Protein AF-A0A960PTN8-F1 (afdb_monomer)

Secondary structure (DSSP, 8-state):
-PPPPP--------PPPP--PPPPP-TTTTT---TT-SS-PPPHHHHHHHHHHHHHHTT-S--------SSHHHH--

Foldseek 3Di:
DDDDDDDPPPPCPPDDDDDDDDFFDWPCVPPDDCDQDAPTAHDPRRLVVVVVVCVVCVVDPDDPDDDFDPHHSGVSD

Solvent-accessible surface area (backbone atoms only — not comparable to full-atom values): 5247 Å² total; per-residue (Å²): 138,84,82,84,77,86,79,77,75,74,77,78,75,79,72,87,84,81,87,87,78,79,56,38,46,32,89,48,65,92,77,57,85,67,86,85,61,77,95,50,49,56,28,74,69,8,50,54,46,17,52,54,49,50,61,60,53,68,75,55,91,81,78,90,78,87,86,66,61,97,48,60,28,43,66,72,64

Sequence (77 aa):
MAAARPTTSKRDRGGTLLLLVRHGQTPTTGATLPGRAKGLHLAETGLAQAGAAAARLAALTDIEAVYASPLERTRET

Mean predicted aligned error: 8.47 Å

Structure (mmCIF, N/CA/C/O backbone):
data_AF-A0A960PTN8-F1
#
_entry.id   AF-A0A960PTN8-F1
#
loop_
_atom_site.group_PDB
_atom_site.id
_atom_site.type_symbol
_atom_site.label_atom_id
_atom_site.label_alt_id
_atom_site.label_comp_id
_atom_site.label_asym_id
_atom_site.label_entity_id
_atom_site.label_seq_id
_atom_site.pdbx_PDB_ins_code
_atom_site.Cartn_x
_atom_site.Cartn_y
_atom_site.Cartn_z
_atom_site.occupancy
_atom_site.B_iso_or_equiv
_atom_site.auth_seq_id
_atom_site.auth_comp_id
_atom_site.auth_asym_id
_atom_site.auth_atom_id
_atom_site.pdbx_PDB_model_num
ATOM 1 N N . MET A 1 1 ? -5.579 15.772 57.008 1.00 42.50 1 MET A N 1
ATOM 2 C CA . MET A 1 1 ? -6.443 15.162 55.976 1.00 42.50 1 MET A CA 1
ATOM 3 C C . MET A 1 1 ? -6.303 15.981 54.704 1.00 42.50 1 MET A C 1
ATOM 5 O O . MET A 1 1 ? -6.670 17.147 54.724 1.00 42.50 1 MET A O 1
ATOM 9 N N . ALA A 1 2 ? -5.665 15.443 53.662 1.00 43.09 2 ALA A N 1
ATOM 10 C CA . ALA A 1 2 ? -5.411 16.177 52.420 1.00 43.09 2 ALA A CA 1
ATOM 11 C C . ALA A 1 2 ? -6.557 15.944 51.424 1.00 43.09 2 ALA A C 1
ATOM 13 O O . ALA A 1 2 ? -6.927 14.800 51.167 1.00 43.09 2 ALA A O 1
ATOM 14 N N . ALA A 1 3 ? -7.128 17.032 50.906 1.00 54.75 3 ALA A N 1
ATOM 15 C CA . ALA A 1 3 ? -8.236 17.014 49.957 1.00 54.75 3 ALA A CA 1
ATOM 16 C C . ALA A 1 3 ? -7.812 16.423 48.599 1.00 54.75 3 ALA A C 1
ATOM 18 O O . ALA A 1 3 ? -6.735 16.729 48.083 1.00 54.75 3 ALA A O 1
ATOM 19 N N . ALA A 1 4 ? -8.668 15.577 48.021 1.00 55.88 4 ALA A N 1
ATOM 20 C CA . ALA A 1 4 ? -8.433 14.935 46.733 1.00 55.88 4 ALA A CA 1
ATOM 21 C C . ALA A 1 4 ? -8.441 15.954 45.579 1.00 55.88 4 ALA A C 1
ATOM 23 O O . ALA A 1 4 ? -9.312 16.820 45.490 1.00 55.88 4 ALA A O 1
ATOM 24 N N . ARG A 1 5 ? -7.455 15.830 44.682 1.00 48.69 5 ARG A N 1
ATOM 25 C CA . ARG A 1 5 ? -7.283 16.674 43.491 1.00 48.69 5 ARG A CA 1
ATOM 26 C C . ARG A 1 5 ? -8.333 16.283 42.438 1.00 48.69 5 ARG A C 1
ATOM 28 O O . ARG A 1 5 ? -8.476 15.087 42.186 1.00 48.69 5 ARG A O 1
ATOM 35 N N . PRO A 1 6 ? -9.036 17.228 41.789 1.00 51.16 6 PRO A N 1
ATOM 36 C CA . PRO A 1 6 ? -10.020 16.868 40.780 1.00 51.16 6 PRO A CA 1
ATOM 37 C C . PRO A 1 6 ? -9.299 16.280 39.565 1.00 51.16 6 PRO A C 1
ATOM 39 O O . PRO A 1 6 ? -8.488 16.953 38.926 1.00 51.16 6 PRO A O 1
ATOM 42 N N . THR A 1 7 ? -9.578 15.016 39.247 1.00 53.88 7 THR A N 1
ATOM 43 C CA . THR A 1 7 ? -9.184 14.414 37.975 1.00 53.88 7 THR A CA 1
ATOM 44 C C . THR A 1 7 ? -10.175 14.891 36.924 1.00 53.88 7 THR A C 1
ATOM 46 O O . THR A 1 7 ? -11.295 14.402 36.799 1.00 53.88 7 THR A O 1
ATOM 49 N N . THR A 1 8 ? -9.784 15.903 36.158 1.00 54.69 8 THR A N 1
ATOM 50 C CA . THR A 1 8 ? -10.492 16.234 34.926 1.00 54.69 8 THR A CA 1
ATOM 51 C C . THR A 1 8 ? -10.314 15.052 33.977 1.00 54.69 8 THR A C 1
ATOM 53 O O . THR A 1 8 ? -9.253 14.875 33.380 1.00 54.69 8 THR A O 1
ATOM 56 N N . SER A 1 9 ? -11.330 14.188 33.859 1.00 63.00 9 SER A N 1
ATOM 57 C CA . SER A 1 9 ? -11.326 13.157 32.823 1.00 63.00 9 SER A CA 1
ATOM 58 C C . SER A 1 9 ? -11.318 13.887 31.486 1.00 63.00 9 SER A C 1
ATOM 60 O O . SER A 1 9 ? -12.310 14.512 31.094 1.00 63.00 9 SER A O 1
ATOM 62 N N . LYS A 1 10 ? -10.169 13.879 30.813 1.00 61.84 10 LYS A N 1
ATOM 63 C CA . LYS A 1 10 ? -10.036 14.380 29.453 1.00 61.84 10 LYS A CA 1
ATOM 64 C C . LYS A 1 10 ? -11.047 13.587 28.630 1.00 61.84 10 LYS A C 1
ATOM 66 O O . LYS A 1 10 ? -10.903 12.380 28.492 1.00 61.84 10 LYS A O 1
ATOM 71 N N . ARG A 1 11 ? -12.125 14.241 28.192 1.00 60.28 11 ARG A N 1
ATOM 72 C CA . ARG A 1 11 ? -13.126 13.618 27.326 1.00 60.28 11 ARG A CA 1
ATOM 73 C C . ARG A 1 11 ? -12.356 13.145 26.098 1.00 60.28 11 ARG A C 1
ATOM 75 O O . ARG A 1 11 ? -11.795 13.985 25.392 1.00 60.28 11 ARG A O 1
ATOM 82 N N . ASP A 1 12 ? -12.240 11.833 25.936 1.00 62.91 12 ASP A N 1
ATOM 83 C CA . ASP A 1 12 ? -11.507 11.218 24.842 1.00 62.91 12 ASP A CA 1
ATOM 84 C C . ASP A 1 12 ? -12.271 11.547 23.561 1.00 62.91 12 ASP A C 1
ATOM 86 O O . ASP A 1 12 ? -13.259 10.908 23.203 1.00 62.91 12 ASP A O 1
ATOM 90 N N . ARG A 1 13 ? -11.921 12.666 22.923 1.00 59.53 13 ARG A N 1
ATOM 91 C CA . ARG A 1 13 ? -12.391 12.948 21.571 1.00 59.53 13 ARG A CA 1
ATOM 92 C C . ARG A 1 13 ? -11.535 12.069 20.682 1.00 59.53 13 ARG A C 1
ATOM 94 O O . ARG A 1 13 ? -10.502 12.534 20.211 1.00 59.53 13 ARG A O 1
ATOM 101 N N . GLY A 1 14 ? -11.937 10.800 20.581 1.00 68.81 14 GLY A N 1
ATOM 102 C CA . GLY A 1 14 ? -11.249 9.759 19.829 1.00 68.81 14 GLY A CA 1
ATOM 103 C C . GLY A 1 14 ? -10.857 10.294 18.460 1.00 68.81 14 GLY A C 1
ATOM 104 O O . GLY A 1 14 ? -11.713 10.566 17.620 1.00 68.81 14 GLY A O 1
ATOM 105 N N . GLY A 1 15 ? -9.566 10.560 18.284 1.00 84.44 15 GLY A N 1
ATOM 106 C CA . GLY A 1 15 ? -9.033 11.000 17.006 1.00 84.44 15 GLY A CA 1
ATOM 107 C C . GLY A 1 15 ? -8.988 9.821 16.044 1.00 84.44 15 GLY A C 1
ATOM 108 O O . GLY A 1 15 ? -8.733 8.692 16.455 1.00 84.44 15 GLY A O 1
ATOM 109 N N . THR A 1 16 ? -9.200 10.078 14.758 1.00 91.00 16 THR A N 1
ATOM 110 C CA . THR A 1 16 ? -8.961 9.067 13.727 1.00 91.00 16 THR A CA 1
ATOM 111 C C . THR A 1 16 ? -7.458 8.894 13.536 1.00 91.00 16 THR A C 1
ATOM 113 O O . THR A 1 16 ? -6.754 9.852 13.208 1.00 91.00 16 THR A O 1
ATOM 116 N N . LEU A 1 17 ? -6.956 7.674 13.719 1.00 92.56 17 LEU A N 1
ATOM 117 C CA . LEU A 1 17 ? -5.587 7.321 13.362 1.00 92.56 17 LEU A CA 1
ATOM 118 C C . LEU A 1 17 ? -5.526 6.988 11.869 1.00 92.56 17 LEU A C 1
ATOM 120 O O . LEU A 1 17 ? -6.150 6.032 11.418 1.00 92.56 17 LEU A O 1
ATOM 124 N N . LEU A 1 18 ? -4.747 7.756 11.107 1.00 95.44 18 LEU A N 1
ATOM 125 C CA . LEU A 1 18 ? -4.458 7.445 9.709 1.00 95.44 18 LEU A CA 1
ATOM 126 C C . LEU A 1 18 ? -3.079 6.801 9.596 1.00 95.44 18 LEU A C 1
ATOM 128 O O . LEU A 1 18 ? -2.068 7.401 9.964 1.00 95.44 18 LEU A O 1
ATOM 132 N N . LEU A 1 19 ? -3.038 5.599 9.028 1.00 95.88 19 LEU A N 1
ATOM 133 C CA . LEU A 1 19 ? -1.799 4.911 8.685 1.00 95.88 19 LEU A CA 1
ATOM 134 C C . LEU A 1 19 ? -1.495 5.152 7.207 1.00 95.88 19 LEU A C 1
ATOM 136 O O . LEU A 1 19 ? -2.193 4.655 6.327 1.00 95.88 19 LEU A O 1
ATOM 140 N N . LEU A 1 20 ? -0.458 5.942 6.931 1.00 97.19 20 LEU A N 1
ATOM 141 C CA . LEU A 1 20 ? -0.026 6.241 5.567 1.00 97.19 20 LEU A CA 1
ATOM 142 C C . LEU A 1 20 ? 1.075 5.269 5.150 1.00 97.19 20 LEU A C 1
ATOM 144 O O . LEU A 1 20 ? 2.212 5.360 5.616 1.00 97.19 20 LEU A O 1
ATOM 148 N N . VAL A 1 21 ? 0.729 4.350 4.254 1.00 97.00 21 VAL A N 1
ATOM 149 C CA . VAL A 1 21 ? 1.647 3.335 3.734 1.00 97.00 21 VAL A CA 1
ATOM 150 C C . VAL A 1 21 ? 2.097 3.732 2.332 1.00 97.00 21 VAL A C 1
ATOM 152 O O . VAL A 1 21 ? 1.286 3.972 1.436 1.00 97.00 21 VAL A O 1
ATOM 155 N N . ARG A 1 22 ? 3.413 3.819 2.127 1.00 96.81 22 ARG A N 1
ATOM 156 C CA . ARG A 1 22 ? 3.988 3.963 0.786 1.00 96.81 22 ARG A CA 1
ATOM 157 C C . ARG A 1 22 ? 3.957 2.600 0.096 1.00 96.81 22 ARG A C 1
ATOM 159 O O . ARG A 1 22 ? 4.308 1.608 0.722 1.00 96.81 22 ARG A O 1
ATOM 166 N N . HIS A 1 23 ? 3.607 2.571 -1.190 1.00 97.69 23 HIS A N 1
ATOM 167 C CA . HIS A 1 23 ? 3.672 1.336 -1.975 1.00 97.69 23 HIS A CA 1
ATOM 168 C C . HIS A 1 23 ? 5.080 0.720 -1.956 1.00 97.69 23 HIS A C 1
ATOM 170 O O . HIS A 1 23 ? 6.082 1.446 -1.885 1.00 97.69 23 HIS A O 1
ATOM 176 N N . GLY A 1 24 ? 5.147 -0.605 -2.076 1.00 98.00 24 GLY A N 1
ATOM 177 C CA . GLY A 1 24 ? 6.403 -1.348 -2.151 1.00 98.00 24 GLY A CA 1
ATOM 178 C C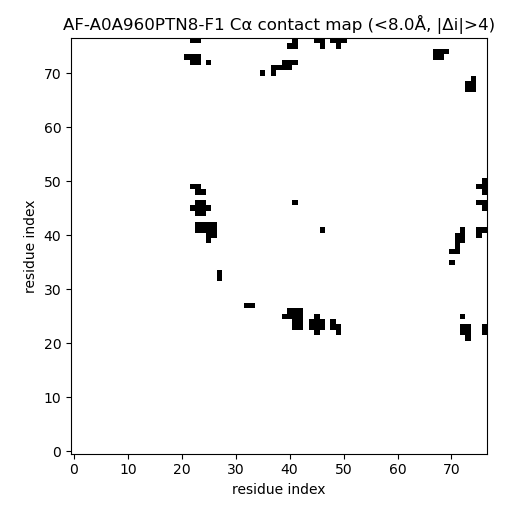 . GLY A 1 24 ? 7.262 -0.956 -3.358 1.00 98.00 24 GLY A C 1
ATOM 179 O O . GLY A 1 24 ? 6.827 -0.255 -4.281 1.00 98.00 24 GLY A O 1
ATOM 180 N N . GLN A 1 25 ? 8.515 -1.401 -3.365 1.00 98.25 25 GLN A N 1
ATOM 181 C CA . GLN A 1 25 ? 9.412 -1.160 -4.489 1.00 98.25 25 GLN A CA 1
ATOM 182 C C . GLN A 1 25 ? 8.865 -1.713 -5.808 1.00 98.25 25 GLN A C 1
ATOM 184 O O . GLN A 1 25 ? 8.337 -2.815 -5.892 1.00 98.25 25 GLN A O 1
ATOM 189 N N . THR A 1 26 ? 9.075 -0.932 -6.857 1.00 97.81 26 THR A N 1
ATOM 190 C CA . THR A 1 26 ? 8.865 -1.298 -8.260 1.00 97.81 26 THR A CA 1
ATOM 191 C C . THR A 1 26 ? 10.228 -1.359 -8.952 1.00 97.81 26 THR A C 1
ATOM 193 O O . THR A 1 26 ? 11.183 -0.771 -8.428 1.00 97.81 26 THR A O 1
ATOM 196 N N . PRO A 1 27 ? 10.346 -1.967 -10.144 1.00 97.06 27 PRO A N 1
ATOM 197 C CA . PRO A 1 27 ? 11.619 -2.037 -10.867 1.00 97.06 27 PRO A CA 1
ATOM 198 C C . PRO A 1 27 ? 12.294 -0.679 -11.115 1.00 97.06 27 PRO A C 1
ATOM 200 O O . PRO A 1 27 ? 13.511 -0.605 -11.232 1.00 97.06 27 PRO A O 1
ATOM 203 N N . THR A 1 28 ? 11.522 0.410 -11.174 1.00 95.81 28 THR A N 1
ATOM 204 C CA . THR A 1 28 ? 12.044 1.753 -11.452 1.00 95.81 28 THR A CA 1
ATOM 205 C C . THR A 1 28 ? 12.176 2.639 -10.212 1.00 95.81 28 THR A C 1
ATOM 207 O O . THR A 1 28 ? 12.499 3.825 -10.329 1.00 95.81 28 THR A O 1
ATOM 210 N N . THR A 1 29 ? 11.909 2.112 -9.011 1.00 95.00 29 THR A N 1
ATOM 211 C CA . THR A 1 29 ? 11.973 2.896 -7.772 1.00 95.00 29 THR A CA 1
ATOM 212 C C . THR A 1 29 ? 13.384 3.441 -7.551 1.00 95.00 29 THR A C 1
ATOM 214 O O . THR A 1 29 ? 14.335 2.680 -7.438 1.00 95.00 29 THR A O 1
ATOM 217 N N . GLY A 1 30 ? 13.510 4.768 -7.449 1.00 93.12 30 GLY A N 1
ATOM 218 C CA . GLY A 1 30 ? 14.796 5.450 -7.252 1.00 93.12 30 GLY A CA 1
ATOM 219 C C . GLY A 1 30 ? 15.574 5.727 -8.542 1.00 93.12 30 GLY A C 1
ATOM 220 O O . GLY A 1 30 ? 16.533 6.487 -8.501 1.00 93.12 30 GLY A O 1
ATOM 221 N N . ALA A 1 31 ? 15.136 5.176 -9.678 1.00 94.75 31 ALA A N 1
ATOM 222 C CA . ALA A 1 31 ? 15.744 5.413 -10.986 1.00 94.75 31 ALA A C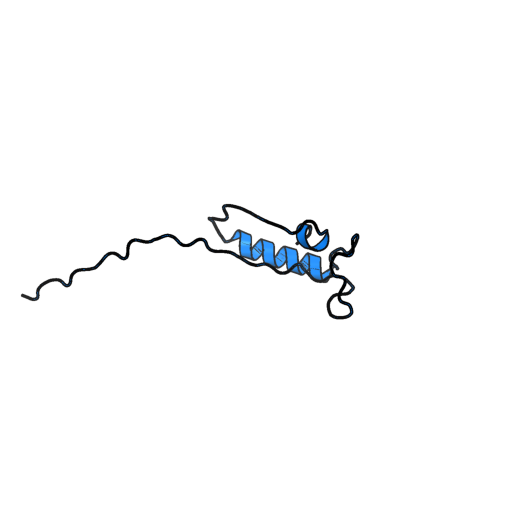A 1
ATOM 223 C C . ALA A 1 31 ? 14.918 6.380 -11.844 1.00 94.75 31 ALA A C 1
ATOM 225 O O . ALA A 1 31 ? 15.472 7.241 -12.522 1.00 94.75 31 ALA A O 1
ATOM 226 N N . THR A 1 32 ? 13.588 6.262 -11.811 1.00 93.69 32 THR A N 1
ATOM 227 C CA . THR A 1 32 ? 12.685 7.136 -12.571 1.00 93.69 32 THR A CA 1
ATOM 228 C C . THR A 1 32 ? 11.486 7.567 -11.730 1.00 93.69 32 THR A C 1
ATOM 230 O O . THR A 1 32 ? 11.173 6.972 -10.695 1.00 93.69 32 THR A O 1
ATOM 233 N N . LEU A 1 33 ? 10.803 8.625 -12.177 1.00 91.19 33 LEU A N 1
ATOM 234 C CA . LEU A 1 33 ? 9.565 9.124 -11.578 1.00 91.19 33 LEU A CA 1
ATOM 235 C C . LEU A 1 33 ? 8.372 8.739 -12.469 1.00 91.19 33 LEU A C 1
ATOM 237 O O . LEU A 1 33 ? 7.938 9.544 -13.291 1.00 91.19 33 LEU A O 1
ATOM 241 N N . PRO A 1 34 ? 7.815 7.522 -12.325 1.00 89.06 34 PRO A N 1
ATOM 242 C CA . PRO A 1 34 ? 6.802 6.997 -13.243 1.00 89.06 34 PRO A CA 1
ATOM 243 C C . PRO A 1 34 ? 5.422 7.662 -13.105 1.00 89.06 34 PRO A C 1
ATOM 245 O O . PRO A 1 34 ? 4.509 7.333 -13.857 1.00 89.06 34 PRO A O 1
ATOM 248 N N . GLY A 1 35 ? 5.223 8.578 -12.149 1.00 91.38 35 GLY A N 1
ATOM 249 C CA . GLY A 1 35 ? 3.962 9.302 -11.967 1.00 91.38 35 GLY A CA 1
ATOM 250 C C . GLY A 1 35 ? 2.744 8.369 -11.912 1.00 91.38 35 GLY A C 1
ATOM 251 O O . GLY A 1 35 ? 2.623 7.534 -11.012 1.00 91.38 35 GLY A O 1
ATOM 252 N N . ARG A 1 36 ? 1.840 8.508 -12.890 1.00 93.81 36 ARG A N 1
ATOM 253 C CA . ARG A 1 36 ? 0.620 7.689 -13.050 1.00 93.81 36 ARG A CA 1
ATOM 254 C C . ARG A 1 36 ? 0.733 6.627 -14.155 1.00 93.81 36 ARG A C 1
ATOM 256 O O . ARG A 1 36 ? -0.294 6.197 -14.674 1.00 93.81 36 ARG A O 1
ATOM 263 N N . ALA A 1 37 ? 1.948 6.235 -14.541 1.00 92.75 37 ALA A N 1
ATOM 264 C CA . ALA A 1 37 ? 2.158 5.166 -15.512 1.00 92.75 37 ALA A CA 1
ATOM 265 C C . ALA A 1 37 ? 1.442 3.880 -15.065 1.00 92.75 37 ALA A C 1
ATOM 267 O O . ALA A 1 37 ? 1.526 3.495 -13.894 1.00 92.75 37 ALA A O 1
ATOM 268 N N . LYS A 1 38 ? 0.723 3.271 -16.012 1.00 93.25 38 LYS A N 1
ATOM 269 C CA . LYS A 1 38 ? 0.011 1.996 -15.854 1.00 93.25 38 LYS A CA 1
ATOM 270 C C . LYS A 1 38 ? 0.967 0.822 -16.043 1.00 93.25 38 LYS A C 1
ATOM 272 O O . LYS A 1 38 ? 2.028 0.994 -16.641 1.00 93.25 38 LYS A O 1
ATOM 277 N N . GLY A 1 39 ? 0.564 -0.361 -15.582 1.00 95.06 39 GLY A N 1
ATOM 278 C CA . GLY A 1 39 ? 1.339 -1.595 -15.767 1.00 95.06 39 GLY A CA 1
ATOM 279 C C . GLY A 1 39 ? 2.670 -1.609 -15.012 1.00 95.06 39 GLY A C 1
ATOM 280 O O . GLY A 1 39 ? 3.562 -2.388 -15.341 1.00 95.06 39 GLY A O 1
ATOM 281 N N . LEU A 1 40 ? 2.830 -0.726 -14.021 1.00 96.56 40 LEU A N 1
ATOM 282 C CA . LEU A 1 40 ? 3.980 -0.739 -13.130 1.00 96.56 40 LEU A CA 1
ATOM 283 C C . LEU A 1 40 ? 3.601 -1.476 -11.848 1.00 96.56 40 LEU A C 1
ATOM 285 O O . LEU A 1 40 ? 2.867 -0.942 -11.011 1.00 96.56 40 LEU A O 1
ATOM 289 N N . HIS A 1 41 ? 4.143 -2.679 -11.729 1.00 98.12 41 HIS A N 1
ATOM 290 C CA . HIS A 1 41 ? 3.892 -3.622 -10.648 1.00 98.12 41 HIS A CA 1
ATOM 291 C C . HIS A 1 41 ? 5.042 -3.629 -9.637 1.00 98.12 41 HIS A C 1
ATOM 293 O O . HIS A 1 41 ? 6.124 -3.076 -9.889 1.00 98.12 41 HIS A O 1
ATOM 299 N N . LEU A 1 42 ? 4.803 -4.235 -8.476 1.00 98.50 42 LEU A N 1
ATOM 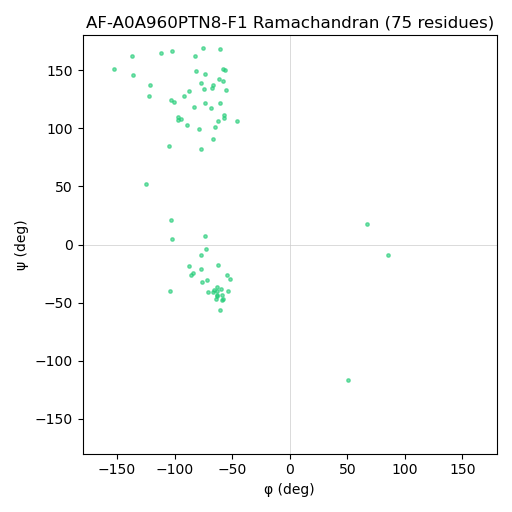300 C CA . LEU A 1 42 ? 5.842 -4.463 -7.481 1.00 98.50 42 LEU A CA 1
ATOM 301 C C . LEU A 1 42 ? 6.952 -5.366 -8.039 1.00 98.50 42 LEU A C 1
ATOM 303 O O . LEU A 1 42 ? 6.710 -6.316 -8.779 1.00 98.50 42 LEU A O 1
ATOM 307 N N . ALA A 1 43 ? 8.191 -5.059 -7.664 1.00 98.31 43 ALA A N 1
ATOM 308 C CA . ALA A 1 43 ? 9.299 -5.996 -7.795 1.00 98.31 43 ALA A CA 1
ATOM 309 C C . ALA A 1 43 ? 9.201 -7.065 -6.692 1.00 98.31 43 ALA A C 1
ATOM 311 O O . ALA A 1 43 ? 8.474 -6.883 -5.716 1.00 98.31 43 ALA A O 1
ATOM 312 N N . GLU A 1 44 ? 9.991 -8.136 -6.777 1.00 98.44 44 GLU A N 1
ATOM 313 C CA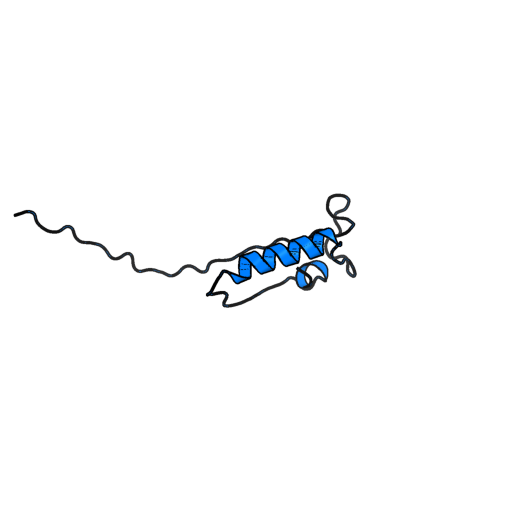 . GLU A 1 44 ? 10.048 -9.167 -5.725 1.00 98.44 44 GLU A CA 1
ATOM 314 C C . GLU A 1 44 ? 10.344 -8.571 -4.339 1.00 98.44 44 GLU A C 1
ATOM 316 O O . GLU A 1 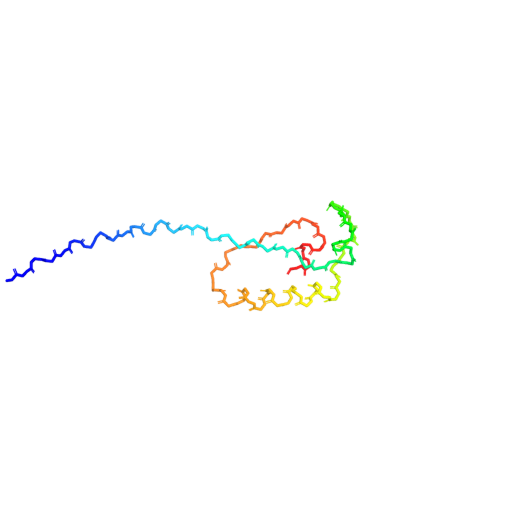44 ? 9.704 -8.921 -3.347 1.00 98.44 44 GLU A O 1
ATOM 321 N N . THR A 1 45 ? 11.249 -7.589 -4.273 1.00 98.50 45 THR A N 1
ATOM 322 C CA . THR A 1 45 ? 11.525 -6.842 -3.038 1.00 98.50 45 THR A CA 1
ATOM 323 C C . THR A 1 45 ? 10.308 -6.061 -2.546 1.00 98.50 45 THR A C 1
ATOM 325 O O . THR A 1 45 ? 10.072 -5.989 -1.343 1.00 98.50 45 THR A O 1
ATOM 328 N N . GLY A 1 46 ? 9.513 -5.501 -3.461 1.00 98.62 46 GLY A N 1
ATOM 329 C CA . GLY A 1 46 ? 8.263 -4.814 -3.154 1.00 98.62 46 GLY A CA 1
ATOM 330 C C . GLY A 1 46 ? 7.189 -5.752 -2.614 1.00 98.62 46 GLY A C 1
ATOM 331 O O . GLY A 1 46 ? 6.523 -5.401 -1.645 1.00 98.62 46 GLY A O 1
ATOM 332 N N . LEU A 1 47 ? 7.065 -6.957 -3.174 1.00 98.75 47 LEU A N 1
ATOM 333 C CA . LEU A 1 47 ? 6.153 -7.989 -2.671 1.00 98.75 47 LEU A CA 1
ATOM 334 C C . LEU A 1 47 ? 6.538 -8.427 -1.251 1.00 98.75 47 LEU A C 1
ATOM 336 O O . LEU A 1 47 ? 5.681 -8.516 -0.373 1.00 98.75 47 LEU A O 1
ATOM 340 N N . ALA A 1 48 ? 7.834 -8.622 -0.990 1.00 98.75 48 ALA A N 1
ATOM 341 C CA . ALA A 1 48 ? 8.321 -8.925 0.355 1.00 98.75 48 ALA A CA 1
ATOM 342 C C . ALA A 1 48 ? 8.046 -7.775 1.346 1.00 98.75 48 ALA A C 1
ATOM 344 O O . ALA A 1 48 ? 7.642 -8.015 2.485 1.00 98.75 48 ALA A O 1
ATOM 345 N N . GLN A 1 49 ? 8.216 -6.520 0.913 1.00 98.75 49 GLN A N 1
ATOM 346 C CA . GLN A 1 49 ? 7.884 -5.334 1.713 1.00 98.75 49 GLN A CA 1
ATOM 347 C C . GLN A 1 49 ? 6.387 -5.257 2.036 1.00 98.75 49 GLN A C 1
ATOM 349 O O . GLN A 1 49 ? 6.037 -4.993 3.187 1.00 98.75 49 GLN A O 1
ATOM 354 N N . ALA A 1 50 ? 5.521 -5.515 1.052 1.00 98.62 50 ALA A N 1
ATOM 355 C CA . ALA A 1 50 ? 4.072 -5.562 1.234 1.00 98.62 50 ALA A CA 1
ATOM 356 C C . ALA A 1 50 ? 3.678 -6.626 2.270 1.00 98.62 50 ALA A C 1
ATOM 358 O O . ALA A 1 50 ? 2.981 -6.323 3.236 1.00 98.62 50 ALA A O 1
ATOM 359 N N . GLY A 1 51 ? 4.230 -7.839 2.156 1.00 98.56 51 GLY A N 1
ATOM 360 C CA . GLY A 1 51 ? 4.006 -8.908 3.133 1.00 98.56 51 GLY A CA 1
ATOM 361 C C . GLY A 1 51 ? 4.437 -8.528 4.556 1.00 98.56 51 GLY A C 1
ATOM 362 O O . GLY A 1 51 ? 3.698 -8.759 5.513 1.00 98.56 51 GLY A O 1
ATOM 363 N N . ALA A 1 52 ? 5.598 -7.886 4.712 1.00 98.38 52 ALA A N 1
ATOM 364 C CA . ALA A 1 52 ? 6.071 -7.421 6.017 1.00 98.38 52 ALA A CA 1
ATOM 365 C C . ALA A 1 52 ? 5.182 -6.310 6.609 1.00 98.38 52 ALA A C 1
ATOM 367 O O . ALA A 1 52 ? 4.914 -6.303 7.814 1.00 98.38 52 ALA A O 1
ATOM 368 N N . ALA A 1 53 ? 4.702 -5.385 5.772 1.00 97.81 53 ALA A N 1
ATOM 369 C CA . ALA A 1 53 ? 3.760 -4.351 6.186 1.00 97.81 53 ALA A CA 1
ATOM 370 C C . ALA A 1 53 ? 2.427 -4.968 6.632 1.00 97.81 53 ALA A C 1
ATOM 372 O O . ALA A 1 53 ? 1.952 -4.653 7.724 1.00 97.81 53 ALA A O 1
ATOM 373 N N . ALA A 1 54 ? 1.879 -5.901 5.850 1.00 96.94 54 ALA A N 1
ATOM 374 C CA . ALA A 1 54 ? 0.658 -6.626 6.181 1.00 96.94 54 ALA A CA 1
ATOM 375 C C . ALA A 1 54 ? 0.784 -7.373 7.517 1.00 96.94 54 ALA A C 1
ATOM 377 O O . ALA A 1 54 ? -0.075 -7.220 8.382 1.00 96.94 54 ALA A O 1
ATOM 378 N N . ALA A 1 55 ? 1.886 -8.098 7.740 1.00 97.44 55 ALA A N 1
ATOM 379 C CA . ALA A 1 55 ? 2.129 -8.805 8.998 1.00 97.44 55 ALA A CA 1
ATOM 380 C C . ALA A 1 55 ? 2.158 -7.859 10.211 1.00 97.44 55 ALA A C 1
ATOM 382 O O . ALA A 1 55 ? 1.635 -8.189 11.274 1.00 97.44 55 ALA A O 1
ATOM 383 N N . ARG A 1 56 ? 2.733 -6.659 10.056 1.00 95.94 56 ARG A N 1
ATOM 384 C CA . ARG A 1 56 ? 2.758 -5.646 11.120 1.00 95.94 56 ARG A CA 1
ATOM 385 C C . ARG A 1 56 ? 1.378 -5.037 11.371 1.00 95.94 56 ARG A C 1
ATOM 387 O O . ARG A 1 56 ? 1.025 -4.804 12.523 1.00 95.94 56 ARG A O 1
ATOM 394 N N . LEU A 1 57 ? 0.621 -4.760 10.311 1.00 95.50 57 LEU A N 1
ATOM 395 C CA . LEU A 1 57 ? -0.719 -4.176 10.403 1.00 95.50 57 LEU A CA 1
ATOM 396 C C . LEU A 1 57 ? -1.750 -5.172 10.940 1.00 95.50 57 LEU A C 1
ATOM 398 O O . LEU A 1 57 ? -2.661 -4.760 11.644 1.00 95.50 5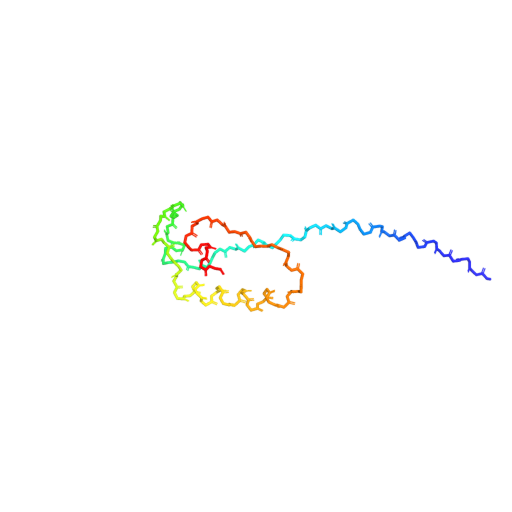7 LEU A O 1
ATOM 402 N N . ALA A 1 58 ? -1.568 -6.470 10.690 1.00 94.75 58 ALA A N 1
ATOM 403 C CA . ALA A 1 58 ? -2.426 -7.531 11.214 1.00 94.75 58 ALA A CA 1
ATOM 404 C C . ALA A 1 58 ? -2.422 -7.627 12.751 1.00 94.75 58 ALA A C 1
ATOM 406 O O . ALA A 1 58 ? -3.322 -8.228 13.329 1.00 94.75 58 ALA A O 1
ATOM 407 N N . ALA A 1 59 ? -1.431 -7.031 13.423 1.00 94.75 59 ALA A N 1
ATOM 408 C CA . ALA A 1 59 ? -1.407 -6.924 14.881 1.00 94.75 59 ALA A CA 1
ATOM 409 C C . ALA A 1 59 ? -2.344 -5.825 15.428 1.00 94.75 59 ALA A C 1
ATOM 411 O O . ALA A 1 59 ? -2.518 -5.725 16.642 1.00 94.75 59 ALA A O 1
ATOM 412 N N . LEU A 1 60 ? -2.917 -4.982 14.562 1.00 93.19 60 LEU A N 1
ATOM 413 C CA . LEU A 1 60 ? -3.885 -3.955 14.940 1.00 93.19 60 LEU A CA 1
ATOM 414 C C . LEU A 1 60 ? -5.296 -4.549 14.925 1.00 93.19 60 LEU A C 1
ATOM 416 O O . LEU A 1 60 ? -5.695 -5.184 13.953 1.00 93.19 60 LEU A O 1
ATOM 420 N N . THR A 1 61 ? -6.061 -4.316 15.989 1.00 84.19 61 THR A N 1
ATOM 421 C CA . THR A 1 61 ? -7.416 -4.872 16.143 1.00 84.19 61 THR A CA 1
ATOM 422 C C . THR A 1 61 ? -8.511 -4.003 15.527 1.00 84.19 61 THR A C 1
ATOM 424 O O . THR A 1 61 ? -9.585 -4.517 15.233 1.00 84.19 61 THR A O 1
ATOM 427 N N . ASP A 1 62 ? -8.231 -2.719 15.271 1.00 88.31 62 ASP A N 1
ATOM 428 C CA . ASP A 1 62 ? -9.259 -1.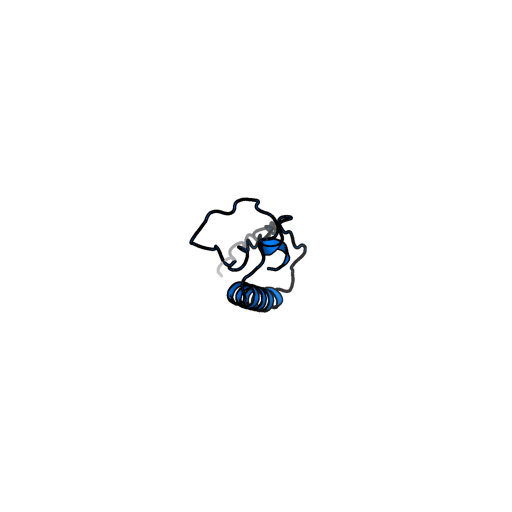706 14.989 1.00 88.31 62 ASP A CA 1
ATOM 429 C C . ASP A 1 62 ? -9.028 -0.974 13.649 1.00 88.31 62 ASP A C 1
ATOM 431 O O . ASP A 1 62 ? -8.982 0.255 13.586 1.00 88.31 62 ASP A O 1
ATOM 435 N N . ILE A 1 63 ? -8.845 -1.721 12.552 1.00 93.12 63 ILE A N 1
ATOM 436 C CA . ILE A 1 63 ? -8.803 -1.139 11.197 1.00 93.12 63 ILE A CA 1
ATOM 437 C C . ILE A 1 63 ? -10.224 -1.090 10.630 1.00 93.12 63 ILE A C 1
ATOM 439 O O . ILE A 1 63 ? -10.757 -2.095 10.170 1.00 93.12 63 ILE A O 1
ATOM 443 N N . GLU A 1 64 ? -10.828 0.097 10.638 1.00 95.62 64 GLU A N 1
ATOM 444 C CA . GLU A 1 64 ? -12.194 0.307 10.137 1.00 95.62 64 GLU A CA 1
ATOM 445 C C . GLU A 1 64 ? -12.274 0.330 8.601 1.00 95.62 64 GLU A C 1
ATOM 447 O O . GLU A 1 64 ? -13.268 -0.094 8.015 1.00 95.62 64 GLU A O 1
ATOM 452 N N . ALA A 1 65 ? -11.230 0.821 7.929 1.00 95.94 65 ALA A N 1
ATOM 453 C CA . ALA A 1 65 ? -11.228 0.964 6.479 1.00 95.94 65 ALA A CA 1
ATOM 454 C C . ALA A 1 65 ? -9.819 0.903 5.882 1.00 95.94 65 ALA A C 1
ATOM 456 O O . ALA A 1 65 ? -8.839 1.331 6.494 1.00 95.94 65 ALA A O 1
ATOM 457 N N . VAL A 1 66 ? -9.746 0.432 4.635 1.00 96.00 66 VAL A N 1
ATOM 458 C CA . VAL A 1 66 ? -8.532 0.427 3.814 1.00 96.00 66 VAL A CA 1
ATOM 459 C C . VAL A 1 66 ? -8.804 1.207 2.536 1.00 96.00 66 VAL A C 1
ATOM 461 O O . VAL A 1 66 ? -9.762 0.931 1.815 1.00 96.00 66 VAL A O 1
ATOM 464 N N . TYR A 1 67 ? -7.937 2.173 2.244 1.00 97.81 67 TYR A N 1
ATOM 465 C CA . TYR A 1 67 ? -7.999 2.983 1.034 1.00 97.81 67 TYR A CA 1
ATOM 466 C C . TYR A 1 67 ? -6.702 2.837 0.253 1.00 97.81 67 TYR A C 1
ATOM 468 O O . TYR A 1 67 ? -5.614 2.900 0.822 1.00 97.81 67 TYR A O 1
ATOM 476 N N . ALA A 1 68 ? -6.820 2.709 -1.065 1.00 97.81 68 ALA A N 1
ATOM 477 C CA . ALA A 1 68 ? -5.678 2.651 -1.961 1.00 97.81 68 ALA A CA 1
ATOM 478 C C . ALA A 1 68 ? -5.913 3.523 -3.197 1.00 97.81 68 ALA A C 1
ATOM 480 O O . ALA A 1 68 ? -7.027 3.644 -3.712 1.00 97.81 68 ALA A O 1
ATOM 481 N N . SER A 1 69 ? -4.830 4.113 -3.701 1.00 96.00 69 SER A N 1
ATOM 482 C CA . SER A 1 69 ? -4.805 4.714 -5.035 1.00 96.00 69 SER A CA 1
ATOM 483 C C . SER A 1 69 ? -5.173 3.660 -6.094 1.00 96.00 69 SER A C 1
ATOM 485 O O . SER A 1 69 ? -4.882 2.476 -5.914 1.00 96.00 69 SER A O 1
ATOM 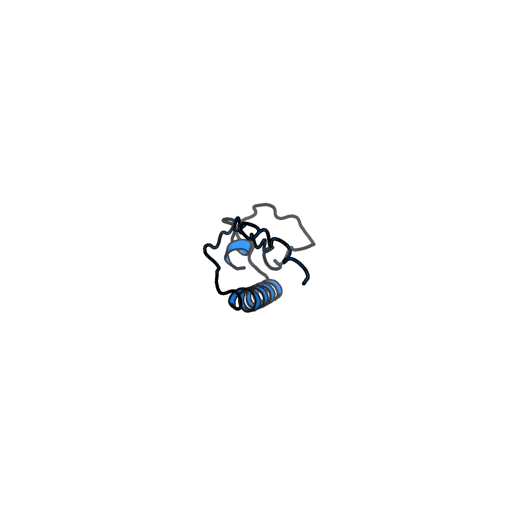487 N N . PRO A 1 70 ? -5.766 4.048 -7.239 1.00 95.50 70 PRO A N 1
ATOM 488 C CA . PRO A 1 70 ? -6.161 3.092 -8.269 1.00 95.50 70 PRO A CA 1
ATOM 489 C C . PRO A 1 70 ? -4.992 2.504 -9.081 1.00 95.50 70 PRO A C 1
ATOM 491 O O . PRO A 1 70 ? -5.239 1.843 -10.086 1.00 95.50 70 PRO A O 1
ATOM 494 N N . LEU A 1 71 ? -3.740 2.775 -8.707 1.00 97.06 71 LEU A N 1
ATOM 495 C CA . LEU A 1 71 ? -2.556 2.261 -9.399 1.00 97.06 71 LEU A CA 1
ATOM 496 C C . LEU A 1 71 ? -2.262 0.823 -8.949 1.00 97.06 71 LEU A C 1
ATOM 498 O O . LEU A 1 71 ? -2.524 0.456 -7.805 1.00 97.06 71 LEU A O 1
ATOM 502 N N . GLU A 1 72 ? -1.694 0.018 -9.839 1.00 97.81 72 GLU A N 1
ATOM 503 C CA . GLU A 1 72 ? -1.442 -1.411 -9.637 1.00 97.81 72 GLU A CA 1
ATOM 504 C C . GLU A 1 72 ? -0.510 -1.633 -8.441 1.00 97.81 72 GLU A C 1
ATOM 506 O O . GLU A 1 72 ? -0.934 -2.199 -7.437 1.00 97.81 72 GLU A O 1
ATOM 511 N N . ARG A 1 73 ? 0.683 -1.020 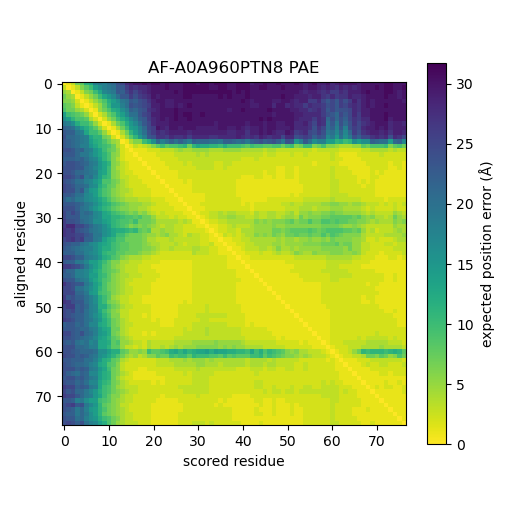-8.456 1.00 97.81 73 ARG A N 1
ATOM 512 C CA . ARG A 1 73 ? 1.636 -1.060 -7.330 1.00 97.81 73 ARG A CA 1
ATOM 513 C C . ARG A 1 73 ? 1.057 -0.665 -5.966 1.00 97.81 73 ARG A C 1
ATOM 515 O O . ARG A 1 73 ? 1.556 -1.128 -4.950 1.00 97.81 73 ARG A O 1
ATOM 522 N N . THR A 1 74 ? 0.049 0.215 -5.917 1.00 97.75 74 THR A N 1
ATOM 523 C CA . THR A 1 74 ? -0.587 0.622 -4.647 1.00 97.75 74 THR A CA 1
ATOM 524 C C . THR A 1 74 ? -1.671 -0.341 -4.187 1.00 97.75 74 THR A C 1
ATOM 526 O O . THR A 1 74 ? -1.963 -0.351 -3.004 1.00 97.75 74 THR A O 1
ATOM 529 N N . ARG A 1 75 ? -2.284 -1.105 -5.099 1.00 97.62 75 ARG A N 1
ATOM 530 C CA . ARG A 1 75 ? -3.260 -2.154 -4.764 1.00 97.62 75 ARG A CA 1
ATOM 531 C C . ARG A 1 75 ? -2.597 -3.489 -4.436 1.00 97.62 75 ARG A C 1
ATOM 533 O O . ARG A 1 75 ? -3.193 -4.296 -3.742 1.00 97.62 75 ARG A O 1
ATOM 540 N N . GLU A 1 76 ? -1.407 -3.725 -4.981 1.00 97.94 76 GLU A N 1
ATOM 541 C CA . GLU A 1 76 ? -0.585 -4.906 -4.692 1.00 97.94 76 GLU A CA 1
ATOM 542 C C . GLU A 1 76 ? 0.132 -4.831 -3.342 1.00 97.94 76 GLU A C 1
ATOM 544 O O . GLU A 1 76 ? 0.562 -5.864 -2.835 1.00 97.94 76 GLU A O 1
ATOM 549 N N . THR A 1 77 ? 0.305 -3.618 -2.804 1.00 98.19 77 THR A N 1
ATOM 550 C CA . THR A 1 77 ? 0.865 -3.398 -1.462 1.00 98.19 77 THR A CA 1
ATOM 551 C C . THR A 1 77 ? -0.217 -3.601 -0.416 1.00 98.19 77 THR A C 1
ATOM 553 O O . THR A 1 77 ? 0.086 -4.262 0.599 1.00 98.19 77 THR A O 1
#

Radius of gyration: 20.6 Å; Cα contacts (8 Å, |Δi|>4): 58; chains: 1; bounding box: 29×26×72 Å

pLDDT: mean 88.42, std 15.97, range [42.5, 98.75]